Protein 8H1E (pdb70)

Organism: Aquifex aeolicus (strain VF5) (NCBI:txid224324)

Solvent-accessible surface area: 6418 Å² total; per-residue (Å²): 55,100,100,108,65,80,57,106,22,34,72,116,66,27,60,0,32,0,44,3,48,89,66,20,16,38,0,28,0,34,18,0,22,2,26,13,23,62,38,142,79,148,65,65,108,68,0,41,176,98,6,13,114,60,48,92,136,18,69,137,84,65,8,121,74,6,0,136,36,6,83,114,19,160,43,31,102,50,2,31,100,45,82,92,0,44,140,91,44,43,9,43,76,84,79,100,179,105,70,158,151,134

Structure (mmCIF, N/CA/C/O backbone):
data_8H1E
#
_entry.id   8H1E
#
_cell.length_a   35.631
_cell.length_b   35.631
_cell.length_c   167.819
_cell.angle_alpha   90.000
_cell.angle_beta   90.000
_cell.angle_gamma   90.000
#
_symmetry.space_group_name_H-M   'P 43 21 2'
#
loop_
_entity.id
_entity.type
_entity.pdbx_description
1 polymer 'DNA mismatch repair protein MutL'
2 non-polymer DI(HYDROXYETHYL)ETHER
3 non-polymer 'MANGANESE (II) ION'
4 water water
#
loop_
_atom_site.group_PDB
_atom_site.id
_atom_site.type_symbol
_atom_site.label_atom_id
_atom_site.label_alt_id
_atom_site.label_comp_id
_atom_site.label_asym_id
_atom_site.label_entity_id
_atom_site.label_seq_id
_atom_site.pdbx_PDB_ins_code
_atom_site.Cartn_x
_atom_site.Cartn_y
_atom_site.Cartn_z
_atom_site.occupancy
_atom_site.B_iso_or_equiv
_atom_site.auth_seq_id
_atom_site.auth_comp_id
_atom_site.auth_asym_id
_atom_site.auth_atom_id
_atom_site.pdbx_PDB_model_num
ATOM 1 N N . MET A 1 1 ? -3.33100 -24.64400 5.00000 1.000 29.99682 0 MET A N 1
ATOM 2 C CA . MET A 1 1 ? -2.62500 -23.83100 4.02700 1.000 27.52313 0 MET A CA 1
ATOM 3 C C . MET A 1 1 ? -1.30800 -24.39200 3.53000 1.000 23.60115 0 MET A C 1
ATOM 4 O O . MET A 1 1 ? -0.46800 -24.83200 4.31200 1.000 27.39887 0 MET A O 1
ATOM 9 N N . LYS A 1 2 ? -1.13200 -24.28900 2.21100 1.000 24.10663 325 LYS A N 1
ATOM 10 C CA . LYS A 1 2 ? 0.14000 -24.60100 1.58300 1.000 23.58867 325 LYS A CA 1
ATOM 11 C C . LYS A 1 2 ? 1.20100 -23.58000 2.00000 1.000 25.36646 325 LYS A C 1
ATOM 12 O O . LYS A 1 2 ? 0.87900 -22.46400 2.43000 1.000 26.21230 325 LYS A O 1
ATOM 18 N N . PRO A 1 3 ? 2.48100 -23.95400 1.89600 1.000 26.47575 326 PRO A N 1
ATOM 19 C CA . PRO A 1 3 ? 3.55800 -23.02700 2.28500 1.000 26.96266 326 PRO A CA 1
ATOM 20 C C . PRO A 1 3 ? 3.61500 -21.76400 1.44700 1.000 27.61288 326 PRO A C 1
ATOM 21 O O . PRO A 1 3 ? 4.12300 -20.74200 1.92300 1.000 31.33225 326 PRO A O 1
ATOM 25 N N . THR A 1 4 ? 3.16100 -21.80800 0.20200 1.000 27.60444 327 THR A N 1
ATOM 26 C CA . THR A 1 4 ? 3.14000 -20.63100 -0.65000 1.000 25.99716 327 THR A CA 1
ATOM 27 C C . THR A 1 4 ? 1.75300 -20.01400 -0.55300 1.000 25.52802 327 THR A C 1
ATOM 28 O O . THR A 1 4 ? 0.75100 -20.66500 -0.87100 1.000 27.48325 327 THR A O 1
ATOM 32 N N . TYR A 1 5 ? 1.69300 -18.77300 -0.08700 1.000 26.65471 328 TYR A N 1
ATOM 33 C CA . TYR A 1 5 ? 0.40900 -18.12400 0.12700 1.000 24.27301 328 TYR A CA 1
ATOM 34 C C . TYR A 1 5 ? 0.55800 -16.63000 -0.10400 1.000 24.36970 328 TYR A C 1
ATOM 35 O O . TYR A 1 5 ? 1.67100 -16.10300 -0.17100 1.000 25.92703 328 TYR A O 1
ATOM 44 N N . GLU A 1 6 ? -0.57900 -15.94500 -0.21500 1.000 20.17249 329 GLU A N 1
ATOM 45 C CA . GLU A 1 6 ? -0.60100 -14.50500 -0.43700 1.000 21.67706 329 GLU A CA 1
ATOM 46 C C . GLU A 1 6 ? -1.54100 -13.88900 0.58500 1.000 21.29823 329 GLU A C 1
ATOM 47 O O . GLU A 1 6 ? -2.72600 -14.24100 0.63000 1.000 21.88903 329 GLU A O 1
ATOM 53 N N . ILE A 1 7 ? -1.02900 -12.95300 1.37700 1.000 21.64304 330 ILE A N 1
ATOM 54 C CA . ILE A 1 7 ? -1.85700 -12.21300 2.32500 1.000 21.53376 330 ILE A CA 1
ATOM 55 C C . ILE A 1 7 ? -2.50000 -11.05000 1.58600 1.000 21.75955 330 ILE A C 1
ATOM 56 O O . ILE A 1 7 ? -1.80400 -10.22100 0.98800 1.000 23.08941 330 ILE A O 1
ATOM 61 N N . LEU A 1 8 ? -3.82700 -10.99000 1.62500 1.000 19.96055 331 LEU A N 1
ATOM 62 C CA . LEU A 1 8 ? -4.57000 -9.94900 0.92800 1.000 22.44137 331 LEU A CA 1
ATOM 63 C C . LEU A 1 8 ? -4.88300 -8.74200 1.81200 1.000 23.61479 331 LEU A C 1
ATOM 64 O O . LEU A 1 8 ? -5.08900 -7.64400 1.28600 1.000 29.18675 331 LEU A O 1
ATOM 69 N N . GLY A 1 9 ? -4.89100 -8.90100 3.13200 1.000 21.50553 332 GLY A N 1
ATOM 70 C CA . GLY A 1 9 ? -5.00200 -7.80100 4.06400 1.000 20.32806 332 GLY A CA 1
ATOM 71 C C . GLY A 1 9 ? -6.05300 -8.07800 5.10600 1.000 19.84701 332 GLY A C 1
ATOM 72 O O . GLY A 1 9 ? -6.52300 -9.20700 5.27200 1.000 22.72093 332 GLY A O 1
ATOM 73 N N . GLN A 1 10 ? -6.42500 -7.03200 5.82800 1.000 20.02981 333 GLN A N 1
ATOM 74 C CA . GLN A 1 10 ? -7.43700 -7.10500 6.86800 1.000 21.12608 333 GLN A CA 1
ATOM 75 C C . GLN A 1 10 ? -8.79200 -6.67700 6.30200 1.000 21.45640 333 GLN A C 1
ATOM 76 O O . GLN A 1 10 ? -8.86100 -5.83200 5.40300 1.000 25.59681 333 GLN A O 1
ATOM 82 N N . MET A 1 11 ? -9.85900 -7.29300 6.80800 1.000 18.59266 334 MET A N 1
ATOM 83 C CA . MET A 1 11 ? -11.23700 -6.92100 6.51300 1.000 19.33714 334 MET A CA 1
ATOM 84 C C . MET A 1 11 ? -11.95400 -6.61100 7.81700 1.000 19.53426 334 MET A C 1
ATOM 85 O O . MET A 1 11 ? -11.92200 -7.43000 8.74900 1.000 18.94865 334 MET A O 1
ATOM 90 N N . ASP A 1 12 ? -12.61300 -5.44800 7.87700 1.000 17.89416 335 ASP A N 1
ATOM 91 C CA . ASP A 1 12 ? -13.43800 -5.04200 9.01300 1.000 18.57133 335 ASP A CA 1
ATOM 92 C C . ASP A 1 12 ? -12.63700 -5.00200 10.31400 1.000 19.14459 335 ASP A C 1
ATOM 93 O O . ASP A 1 12 ? -13.21900 -5.0910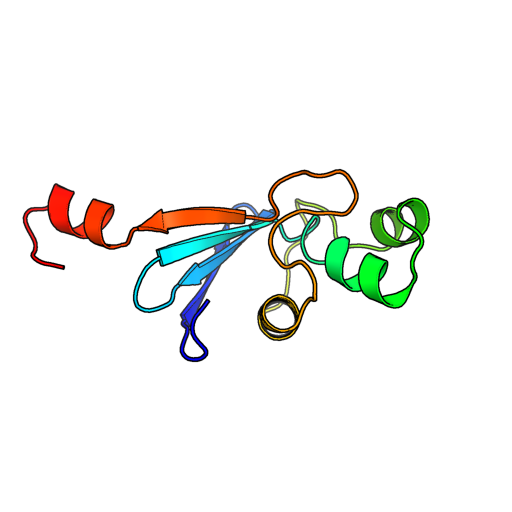0 11.40200 1.000 19.08622 335 ASP A O 1
ATOM 98 N N . GLU A 1 13 ? -11.30400 -4.88300 10.22000 1.000 17.28249 336 GLU A N 1
ATOM 99 C CA . GLU A 1 13 ? -10.42400 -4.95000 11.38300 1.000 18.44031 336 GLU A CA 1
ATOM 100 C C . GLU A 1 13 ? -10.70400 -6.18300 12.23300 1.000 18.55371 336 GLU A C 1
ATOM 101 O O . GLU A 1 13 ? -10.54600 -6.14500 13.45800 1.000 20.34494 336 GLU A O 1
ATOM 107 N N . THR A 1 14 ? -11.07700 -7.29100 11.57000 1.000 17.99292 337 THR A N 1
ATOM 108 C CA . THR A 1 14 ? -11.55500 -8.48700 12.25400 1.000 17.44442 337 THR A CA 1
ATOM 109 C C . THR A 1 14 ? -10.95400 -9.74800 11.64800 1.000 17.42209 337 THR A C 1
ATOM 110 O O . THR A 1 14 ? -10.57700 -10.66800 12.38300 1.000 18.45429 337 THR A O 1
ATOM 114 N N . PHE A 1 15 ? -10.86700 -9.79800 10.31700 1.000 17.72733 338 PHE A N 1
ATOM 115 C CA . PHE A 1 15 ? -10.37100 -10.96800 9.60300 1.000 17.60325 338 PHE A CA 1
ATOM 116 C C . PHE A 1 15 ? -9.09600 -10.63300 8.84800 1.000 18.21978 338 PHE A C 1
ATOM 117 O O . PHE A 1 15 ? -8.95500 -9.52900 8.32400 1.000 18.56424 338 PHE A O 1
ATOM 125 N N . ILE A 1 16 ? -8.18700 -11.59600 8.78200 1.000 16.47421 339 ILE A N 1
ATOM 126 C CA . ILE A 1 16 ? -7.05600 -11.54800 7.86900 1.000 17.86586 339 ILE A CA 1
ATOM 127 C C . ILE A 1 16 ? -7.40500 -12.41900 6.67400 1.000 16.88741 339 ILE A C 1
ATOM 128 O O . ILE A 1 16 ? -7.75100 -13.60000 6.82800 1.000 17.51608 339 ILE A O 1
ATOM 133 N N . LEU A 1 17 ? -7.35200 -11.83600 5.48600 1.000 16.60785 340 LEU A N 1
ATOM 134 C CA . LEU A 1 17 ? -7.59300 -12.58700 4.26100 1.000 17.81071 340 LEU A CA 1
ATOM 135 C C . LEU A 1 17 ? -6.26100 -13.08900 3.73200 1.000 18.21690 340 LEU A C 1
ATOM 136 O O . LEU A 1 17 ? -5.32900 -12.30000 3.52300 1.000 19.37817 340 LEU A O 1
ATOM 141 N N . VAL A 1 18 ? -6.16000 -14.39600 3.53500 1.000 18.37502 341 VAL A N 1
ATOM 142 C CA . VAL A 1 18 ? -4.94500 -15.00200 3.01100 1.000 16.82719 341 VAL A CA 1
ATOM 143 C C . VAL A 1 18 ? -5.35800 -16.18200 2.14500 1.000 18.14193 341 VAL A C 1
ATOM 144 O O . VAL A 1 18 ? -6.28200 -16.91700 2.49600 1.000 18.77779 341 VAL A O 1
ATOM 148 N N . LYS A 1 19 ? -4.69800 -16.36600 1.00200 1.000 18.91017 342 LYS A N 1
ATOM 149 C CA . LYS A 1 19 ? -5.06500 -17.44600 0.09200 1.000 18.52959 342 LYS A CA 1
ATOM 150 C C . LYS A 1 19 ? -3.84100 -18.26800 -0.25600 1.000 20.11036 342 LYS A C 1
ATOM 151 O O . LYS A 1 19 ? -2.71300 -17.76600 -0.25100 1.000 22.07180 342 LYS A O 1
ATOM 157 N N . ASP A 1 20 ? -4.08000 -19.53300 -0.57700 1.000 18.47183 343 ASP A N 1
ATOM 158 C CA . ASP A 1 20 ? -3.11000 -20.32700 -1.30800 1.000 21.56241 343 ASP A CA 1
ATOM 159 C C . ASP A 1 20 ? -3.70000 -20.65800 -2.68600 1.000 21.61099 343 ASP A C 1
ATOM 160 O O . ASP A 1 20 ? -4.60300 -19.96000 -3.16700 1.000 20.84694 343 ASP A O 1
ATOM 165 N N . SER A 1 21 ? -3.22500 -21.74000 -3.30400 1.000 20.47853 344 SER A N 1
ATOM 166 C CA . SER A 1 21 ? -3.73100 -22.09400 -4.62100 1.000 20.85696 344 SER A CA 1
ATOM 167 C C . SER A 1 21 ? -5.10200 -22.75900 -4.56700 1.000 20.19152 344 SER A C 1
ATOM 168 O O . SER A 1 21 ? -5.70900 -22.97000 -5.62700 1.000 20.09250 344 SER A O 1
ATOM 171 N N . GLU A 1 22 ? -5.60700 -23.09100 -3.37800 1.000 19.82096 345 GLU A N 1
ATOM 172 C CA . GLU A 1 22 ? -6.84400 -23.84900 -3.25700 1.000 17.55859 345 GLU A CA 1
ATOM 173 C C . GLU A 1 22 ? -7.97900 -23.07300 -2.63200 1.000 20.44858 345 GLU A C 1
ATOM 174 O O . GLU A 1 22 ? -9.11300 -23.20000 -3.09500 1.000 19.86437 345 GLU A O 1
ATOM 180 N N . TYR A 1 23 ? -7.69700 -22.28600 -1.58200 1.000 17.72507 346 TYR A N 1
ATOM 181 C CA . TYR A 1 23 ? -8.74600 -21.62500 -0.82200 1.000 18.07620 346 TYR A CA 1
ATOM 182 C C . TYR A 1 23 ? -8.35400 -20.19000 -0.51700 1.000 19.52403 346 TYR A C 1
ATOM 183 O O . TYR A 1 23 ? -7.17300 -19.85100 -0.42500 1.000 18.45606 346 TYR A O 1
ATOM 192 N N . LEU A 1 24 ? -9.37000 -19.35200 -0.34300 1.000 18.27063 347 LEU A N 1
ATOM 193 C CA . LEU A 1 24 ? -9.23200 -18.07000 0.32400 1.000 18.45834 347 LEU A CA 1
ATOM 194 C C . LEU A 1 24 ? -9.73900 -18.22300 1.74400 1.000 19.61787 347 LEU A C 1
ATOM 195 O O . LEU A 1 24 ? -10.88700 -18.63100 1.95500 1.000 18.80221 347 LEU A O 1
ATOM 200 N N . TYR A 1 25 ? -8.88900 -17.88500 2.70100 1.000 19.28681 348 TYR A N 1
ATOM 201 C CA . TYR A 1 25 ? -9.19600 -18.01900 4.11400 1.000 18.09757 348 TYR A CA 1
ATOM 202 C C . TYR A 1 25 ? -9.47400 -16.65000 4.71400 1.000 17.81891 348 TYR A C 1
ATOM 203 O O . TYR A 1 25 ? -8.80400 -15.67400 4.37300 1.000 18.31735 348 TYR A O 1
ATOM 212 N N . PHE A 1 26 ? -10.45900 -16.59000 5.61600 1.000 18.51141 349 PHE A N 1
ATOM 213 C CA . PHE A 1 26 ? -10.79700 -15.39800 6.39600 1.000 16.35937 349 PHE A CA 1
ATOM 214 C C . PHE A 1 26 ? -10.51700 -15.78600 7.83400 1.000 17.25343 349 PHE A C 1
ATOM 215 O O . PHE A 1 26 ? -11.30400 -16.52600 8.43200 1.000 18.30787 349 PHE A O 1
ATOM 223 N N . VAL A 1 27 ? -9.39400 -15.31600 8.36600 1.000 16.59201 350 VAL A N 1
ATOM 224 C CA . VAL A 1 27 ? -8.87000 -15.79000 9.64200 1.000 17.48851 350 VAL A CA 1
ATOM 225 C C . VAL A 1 27 ? -9.24800 -14.77600 10.71400 1.000 16.60362 350 VAL A C 1
ATOM 226 O O . VAL A 1 27 ? -8.87400 -13.60000 10.62500 1.000 18.51367 350 VAL A O 1
ATOM 230 N N . ASP A 1 28 ? -9.98800 -15.21900 11.73100 1.000 18.29013 351 ASP A N 1
ATOM 231 C CA . ASP A 1 28 ? -10.38100 -14.34000 12.83400 1.000 16.76421 351 ASP A CA 1
ATOM 232 C C . ASP A 1 28 ? -9.14200 -13.98400 13.64300 1.000 17.06063 351 ASP A C 1
ATOM 233 O O . ASP A 1 28 ? -8.52400 -14.86300 14.24600 1.000 17.16604 351 ASP A O 1
ATOM 238 N N . GLN A 1 29 ? -8.79700 -12.69400 13.70000 1.000 17.52098 352 GLN A N 1
ATOM 239 C CA . GLN A 1 29 ? -7.53700 -12.31200 14.33800 1.000 17.83009 352 GLN A CA 1
ATOM 240 C C . GLN A 1 29 ? -7.54500 -12.59100 15.83500 1.000 17.92418 352 GLN A C 1
ATOM 241 O O . GLN A 1 29 ? -6.50600 -12.93800 16.40100 1.000 19.32263 352 GLN A O 1
ATOM 247 N N . HIS A 1 30 ? -8.70200 -12.44700 16.49600 1.000 17.43580 353 HIS A N 1
ATOM 248 C CA . HIS A 1 30 ? -8.75600 -12.74900 17.92600 1.000 18.48776 353 HIS A CA 1
ATOM 249 C C . HIS A 1 30 ? -8.60000 -14.24300 18.16900 1.000 17.91281 353 HIS A C 1
ATOM 250 O O . HIS A 1 30 ? -7.80100 -14.66800 19.01900 1.000 18.66846 353 HIS A O 1
ATOM 257 N N . LEU A 1 31 ? -9.37300 -15.05800 17.44400 1.000 18.96695 354 LEU A N 1
ATOM 258 C CA . LEU A 1 31 ? -9.31000 -16.50100 17.65500 1.000 19.64708 354 LEU A CA 1
ATOM 259 C C . LEU A 1 31 ? -7.93000 -17.06300 17.32200 1.000 19.54008 354 LEU A C 1
ATOM 260 O O . LEU A 1 31 ? -7.44300 -17.97100 18.01100 1.000 18.13928 354 LEU A O 1
ATOM 265 N N . LEU A 1 32 ? -7.26900 -16.52300 16.29300 1.000 19.67935 355 LEU A N 1
ATOM 266 C CA . LEU A 1 32 ? -5.92500 -16.97800 15.96300 1.000 18.71098 355 LEU A CA 1
ATOM 267 C C . LEU A 1 32 ? -4.93600 -16.64400 17.06900 1.000 20.29295 355 LEU A C 1
ATOM 268 O O . LEU A 1 32 ? -4.20000 -17.52400 17.54300 1.000 18.89994 355 LEU A O 1
ATOM 273 N N . GLU A 1 33 ? -4.89800 -15.38200 17.50400 1.000 19.47253 356 GLU A N 1
ATOM 274 C CA A GLU A 1 33 ? -3.95600 -15.05800 18.56200 0.595 19.80976 356 GLU A CA 1
ATOM 275 C CA B GLU A 1 33 ? -3.98500 -15.01200 18.57900 0.405 20.22795 356 GLU A CA 1
ATOM 276 C C . GLU A 1 33 ? -4.29600 -15.77700 19.85800 1.000 18.78730 356 GLU A C 1
ATOM 277 O O . GLU A 1 33 ? -3.38400 -16.16600 20.59300 1.000 19.69017 356 GLU A O 1
ATOM 288 N N . GLU A 1 34 ? -5.58500 -16.00000 20.13700 1.000 18.38609 357 GLU A N 1
ATOM 289 C CA . GLU A 1 34 ? -5.95400 -16.77300 21.32100 1.000 18.37804 357 GLU A CA 1
ATOM 290 C C . GLU A 1 34 ? -5.41400 -18.18600 21.23300 1.000 17.73933 357 GLU A C 1
ATOM 291 O O . GLU A 1 34 ? -4.92600 -18.74300 22.22200 1.000 18.65620 357 GLU A O 1
ATOM 297 N N . ARG A 1 35 ? -5.47500 -18.77700 20.04300 1.000 17.91768 358 ARG A N 1
ATOM 298 C CA . ARG A 1 35 ? -4.92000 -20.11600 19.84500 1.000 19.45655 358 ARG A CA 1
ATOM 299 C C . ARG A 1 35 ? -3.39900 -20.11600 20.00100 1.000 19.46533 358 ARG A C 1
ATOM 300 O O . ARG A 1 35 ? -2.83600 -20.99900 20.66600 1.000 20.16543 358 ARG A O 1
ATOM 308 N N . ILE A 1 36 ? -2.72200 -19.11500 19.42700 1.000 19.53070 359 ILE A N 1
ATOM 309 C CA . ILE A 1 36 ? -1.27000 -18.98900 19.58800 1.000 20.07269 359 ILE A CA 1
ATOM 310 C C . ILE A 1 36 ? -0.90600 -18.90500 21.06500 1.000 19.11587 359 ILE A C 1
ATOM 311 O O . ILE A 1 36 ? -0.06200 -19.65600 21.57100 1.000 22.00617 359 ILE A O 1
ATOM 316 N N . ASN A 1 37 ? -1.57500 -18.01100 21.78800 1.000 19.57654 360 ASN A N 1
ATOM 317 C CA . ASN A 1 37 ? -1.29200 -17.84400 23.20700 1.000 19.53452 360 ASN A CA 1
ATOM 318 C C . ASN A 1 37 ? -1.68400 -19.07200 24.01600 1.000 21.12160 360 ASN A C 1
ATOM 319 O O . ASN A 1 37 ? -1.00100 -19.42000 24.98800 1.000 22.36968 360 ASN A O 1
ATOM 324 N N . TYR A 1 38 ? -2.76200 -19.74800 23.62600 1.000 20.56004 361 TYR A N 1
ATOM 325 C CA . TYR A 1 38 ? -3.20200 -20.91600 24.37700 1.000 21.88807 361 TYR A CA 1
ATOM 326 C C . TYR A 1 38 ? -2.22200 -22.07400 24.23300 1.000 20.85613 361 TYR A C 1
ATOM 327 O O . TYR A 1 38 ? -1.95400 -22.78800 25.20800 1.000 23.01537 361 TYR A O 1
ATOM 336 N N . GLU A 1 39 ? -1.67300 -22.28100 23.03300 1.000 21.44170 362 GLU A N 1
ATOM 337 C CA . GLU A 1 39 ? -0.71000 -23.36200 22.86200 1.000 22.22591 362 GLU A CA 1
ATOM 338 C C . GLU A 1 39 ? 0.57900 -23.08100 23.63400 1.000 23.05260 362 GLU A C 1
ATOM 339 O O . GLU A 1 39 ? 1.24400 -24.01900 24.09200 1.000 24.28408 362 GLU A O 1
ATOM 345 N N . LYS A 1 40 ? 0.91700 -21.80400 23.83900 1.000 20.27204 363 LYS A N 1
ATOM 346 C CA . LYS A 1 40 ? 2.10600 -21.48200 24.61700 1.000 23.12188 363 LYS A CA 1
ATOM 347 C C . LYS A 1 40 ? 1.80600 -21.53700 26.10800 1.000 24.17820 363 LYS A C 1
ATOM 348 O O . LYS A 1 40 ? 2.55600 -22.14300 26.88100 1.000 26.74741 363 LYS A O 1
ATOM 354 N N . LEU A 1 41 ? 0.70500 -20.92500 26.52500 1.000 24.65609 364 LEU A N 1
ATOM 355 C CA . LEU A 1 41 ? 0.44400 -20.73200 27.94400 1.000 25.39067 364 LEU A CA 1
ATOM 356 C C . LEU A 1 41 ? -0.35800 -21.85900 28.58000 1.000 26.12416 364 LEU A C 1
ATOM 357 O O . LEU A 1 41 ? -0.27000 -22.04600 29.80100 1.000 27.46106 364 LEU A O 1
ATOM 362 N N . LYS A 1 42 ? -1.12900 -22.60700 27.78800 1.000 25.48588 365 LYS A N 1
ATOM 363 C CA . LYS A 1 42 ? -1.99400 -23.67700 28.29900 1.000 22.00641 365 LYS A CA 1
ATOM 364 C C . LYS A 1 42 ? -3.04200 -23.17500 29.29000 1.000 25.39241 365 LYS A C 1
ATOM 365 O O . LYS A 1 42 ? -3.44100 -23.89800 30.20300 1.000 29.53630 365 LYS A O 1
ATOM 371 N N . ASP A 1 43 ? -3.50500 -21.94100 29.10500 1.000 26.30778 366 ASP A N 1
ATOM 372 C CA . ASP A 1 43 ? -4.49700 -21.31500 29.97700 1.000 25.99561 366 ASP A CA 1
ATOM 373 C C . ASP A 1 43 ? -5.44300 -20.54300 29.07100 1.000 25.49156 366 ASP A C 1
ATOM 374 O O . ASP A 1 43 ? -5.05300 -19.52000 28.50400 1.000 23.33178 366 ASP A O 1
ATOM 379 N N . GLU A 1 44 ? -6.67900 -21.02700 28.92600 1.000 22.92395 367 GLU A N 1
ATOM 380 C CA . GLU A 1 44 ? -7.57300 -20.42300 27.93900 1.000 24.15669 367 GLU A CA 1
ATOM 381 C C . GLU A 1 44 ? -8.06700 -19.04400 28.36700 1.000 24.30860 367 GLU A C 1
ATOM 382 O O . GLU A 1 44 ? -8.28300 -18.17600 27.51400 1.000 25.37382 367 GLU A O 1
ATOM 388 N N . ASN A 1 45 ? -8.23100 -18.80900 29.67100 1.000 26.26593 368 ASN A N 1
ATOM 389 C CA . ASN A 1 45 ? -8.67600 -17.49700 30.12900 1.000 24.05001 368 ASN A CA 1
ATOM 390 C C . ASN A 1 45 ? -7.59000 -16.45800 29.90800 1.000 21.95544 368 ASN A C 1
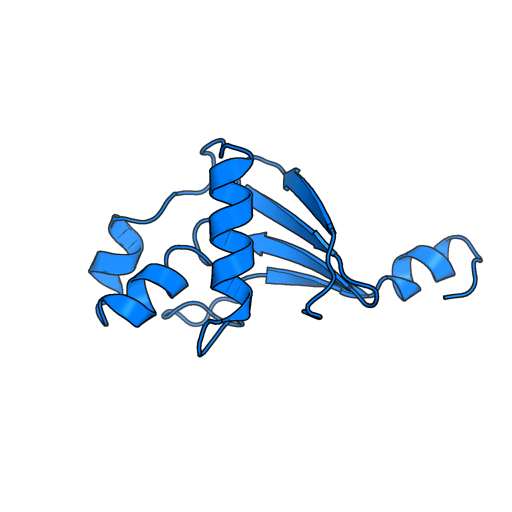ATOM 391 O O . ASN A 1 45 ? -7.86300 -15.34000 29.45400 1.000 20.95046 368 ASN A O 1
ATOM 396 N N . LEU A 1 46 ? -6.34600 -16.81600 30.22800 1.000 21.84970 369 LEU A N 1
ATOM 397 C CA . LEU A 1 46 ? -5.23800 -15.88900 30.05200 1.000 21.76504 369 LEU A CA 1
ATOM 398 C C . LEU A 1 46 ? -4.98500 -15.64700 28.57400 1.000 20.63643 369 LEU A C 1
ATOM 399 O O . LEU A 1 46 ? -4.77400 -14.50600 28.14200 1.000 19.78614 369 LEU A O 1
ATOM 404 N N . ALA A 1 47 ? -5.01300 -16.72100 27.78000 1.000 20.65708 370 ALA A N 1
ATOM 405 C CA . ALA A 1 47 ? -4.81300 -16.56900 26.34300 1.000 21.00730 370 ALA A CA 1
ATOM 406 C C . ALA A 1 47 ? -5.84800 -15.63200 25.73900 1.000 20.79471 370 ALA A C 1
ATOM 407 O O . ALA A 1 47 ? -5.51900 -14.78100 24.90600 1.000 20.48299 370 ALA A O 1
ATOM 409 N N . CYS A 1 48 ? -7.10300 -15.75400 26.16700 1.000 21.24321 371 CYS A N 1
ATOM 410 C CA . CYS A 1 48 ? -8.15100 -14.90300 25.62300 1.000 19.29195 371 CYS A CA 1
ATOM 411 C C . CYS A 1 48 ? -7.90400 -13.44300 25.99100 1.000 18.20252 371 CYS A C 1
ATOM 412 O O . CYS A 1 48 ? -7.92900 -12.56700 25.12400 1.000 20.69329 371 CYS A O 1
ATOM 415 N N . ARG A 1 49 ? -7.62800 -13.16300 27.27900 1.000 18.97858 372 ARG A N 1
ATOM 416 C CA . ARG A 1 49 ? -7.63500 -11.78100 27.75500 1.000 18.64638 372 ARG A CA 1
ATOM 417 C C . ARG A 1 49 ? -6.45200 -10.97000 27.22800 1.000 18.04747 372 ARG A C 1
ATOM 418 O O . ARG A 1 49 ? -6.53700 -9.73400 27.14500 1.000 20.47287 372 ARG A O 1
ATOM 426 N N . ILE A 1 50 ? -5.35100 -11.63400 26.87000 1.000 19.07157 373 ILE A N 1
ATOM 427 C CA . ILE A 1 50 ? -4.18500 -10.91500 26.36900 1.000 17.90716 373 ILE A CA 1
ATOM 428 C C . ILE A 1 50 ? -4.19100 -10.76300 24.85500 1.000 19.45315 373 ILE A C 1
ATOM 429 O O . ILE A 1 50 ? -3.38100 -9.99600 24.31200 1.000 20.93271 373 ILE A O 1
ATOM 434 N N . SER A 1 51 ? -5.06600 -11.46900 24.15200 1.000 17.77623 374 SER A N 1
ATOM 435 C CA . SER A 1 51 ? -5.03900 -11.46200 22.69800 1.000 19.72513 374 SER A CA 1
ATOM 436 C C . SER A 1 51 ? -5.71000 -10.22000 22.12100 1.000 21.43968 374 SER A C 1
ATOM 437 O O . SER A 1 51 ? -6.50500 -9.53800 22.77800 1.000 20.18592 374 SER A O 1
ATOM 44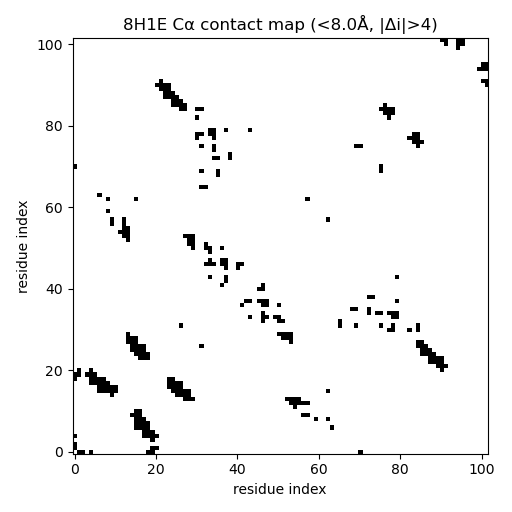0 N N . VAL A 1 52 ? -5.33300 -9.92300 20.87600 1.000 20.33666 375 VAL A N 1
ATOM 441 C CA . VAL A 1 52 ? -5.96300 -8.83600 20.15000 1.000 22.40924 375 VAL A CA 1
ATOM 442 C C . VAL A 1 52 ? -7.46100 -9.09800 20.05100 1.000 21.66164 375 VAL A C 1
ATOM 443 O O . VAL A 1 52 ? -7.92600 -10.24500 20.03400 1.000 20.04394 375 VAL A O 1
ATOM 447 N N . LYS A 1 53 ? -8.23000 -8.02800 20.00200 1.000 20.77298 376 LYS A N 1
ATOM 448 C CA . LYS A 1 53 ? -9.66700 -8.12500 19.82400 1.000 20.99657 376 LYS A CA 1
ATOM 449 C C . LYS A 1 53 ? -10.06300 -7.71800 18.41400 1.000 20.20398 376 LYS A C 1
ATOM 450 O O . LYS A 1 53 ? -9.31500 -7.04300 17.70100 1.000 21.56432 376 LYS A O 1
ATOM 456 N N . ALA A 1 54 ? -11.25300 -8.15100 18.01400 1.000 20.01806 377 ALA A N 1
ATOM 457 C CA . ALA A 1 54 ? -11.83600 -7.63100 16.78800 1.000 20.28638 377 ALA A CA 1
ATOM 458 C C . ALA A 1 54 ? -11.98100 -6.12000 16.90400 1.000 21.83401 377 ALA A C 1
ATOM 459 O O . ALA A 1 54 ? -12.24500 -5.58400 17.98200 1.000 23.84191 377 ALA A O 1
ATOM 461 N N . GLY A 1 55 ? -11.79500 -5.42900 15.78400 1.000 20.66215 378 GLY A N 1
ATOM 462 C CA . GLY A 1 55 ? -11.88000 -3.98700 15.76000 1.000 26.27856 378 GLY A CA 1
ATOM 463 C C . GLY A 1 55 ? -10.56300 -3.26300 15.92500 1.000 26.89593 378 GLY A C 1
ATOM 464 O O . GLY A 1 55 ? -10.54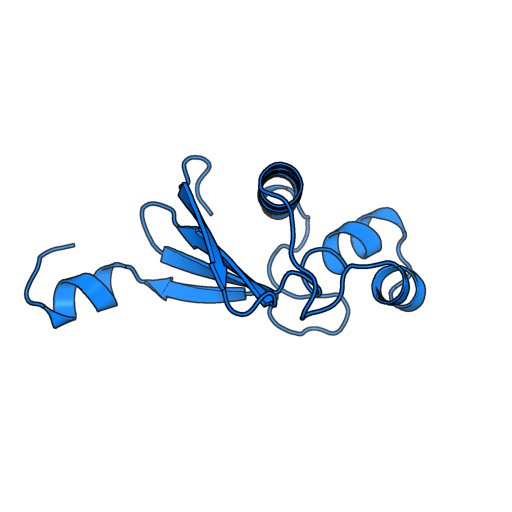200 -2.02900 15.85600 1.000 29.21995 378 GLY A O 1
ATOM 465 N N . GLN A 1 56 ? -9.47000 -3.97400 16.17900 1.000 22.78321 379 GLN A N 1
ATOM 466 C CA . GLN A 1 56 ? -8.15100 -3.35300 16.22000 1.000 25.06853 379 GLN A CA 1
ATOM 467 C C . GLN A 1 56 ? -7.48400 -3.46300 14.85100 1.000 22.80127 379 GLN A C 1
ATOM 468 O O . GLN A 1 56 ? -7.41800 -4.55000 14.26900 1.000 21.66045 379 GLN A O 1
ATOM 474 N N . LYS A 1 57 ? -7.01300 -2.33400 14.32800 1.000 23.43974 380 LYS A N 1
ATOM 475 C CA . LYS A 1 57 ? -6.17900 -2.36800 13.13500 1.000 22.93073 380 LYS A CA 1
ATOM 476 C C . LYS A 1 57 ? -4.86100 -3.05900 13.46300 1.000 23.26082 380 LYS A C 1
ATO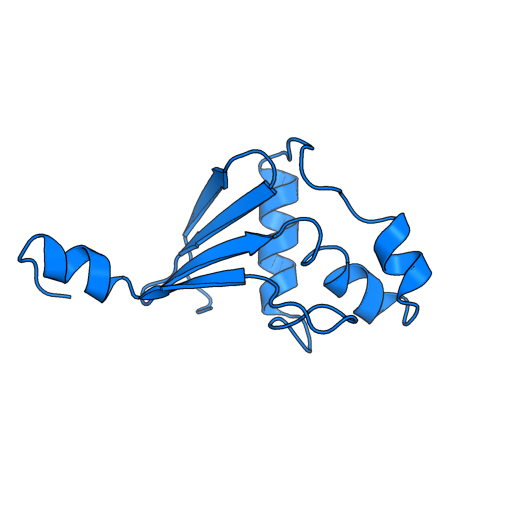M 477 O O . LYS A 1 57 ? -4.30200 -2.87800 14.54800 1.000 25.08414 380 LYS A O 1
ATOM 483 N N . LEU A 1 58 ? -4.37100 -3.86700 12.52500 1.000 20.72846 381 LEU A N 1
ATOM 484 C CA . LEU A 1 58 ? -3.10500 -4.57200 12.67900 1.000 23.02616 381 LEU A CA 1
ATOM 485 C C . LEU A 1 58 ? -2.13000 -4.10300 11.61300 1.000 22.04963 381 LEU A C 1
ATOM 486 O O . LEU A 1 58 ? -2.52900 -3.82700 10.47600 1.000 25.23161 381 LEU A O 1
ATOM 491 N N . SER A 1 59 ? -0.85200 -4.02200 11.97600 1.000 23.13858 382 SER A N 1
ATOM 492 C CA . SER A 1 59 ? 0.14400 -3.63900 10.98900 1.000 21.93786 382 SER A CA 1
ATOM 493 C C . SER A 1 59 ? 0.42800 -4.80200 10.04500 1.000 21.89174 382 SER A C 1
ATOM 494 O O . SER A 1 59 ? 0.12800 -5.96300 10.34100 1.000 21.18926 382 SER A O 1
ATOM 497 N N . GLU A 1 60 ? 1.04100 -4.48300 8.90100 1.000 21.83821 383 GLU A N 1
ATOM 498 C CA . GLU A 1 60 ? 1.38200 -5.53600 7.95000 1.000 21.76238 383 GLU A CA 1
ATOM 499 C C . GLU A 1 60 ? 2.32400 -6.55000 8.57900 1.000 18.20962 383 GLU A C 1
ATOM 500 O O . GLU A 1 60 ? 2.19100 -7.76100 8.35600 1.000 20.56406 383 GLU A O 1
ATOM 506 N N . GLU A 1 61 ? 3.29200 -6.07200 9.36700 1.000 20.22494 384 GLU A N 1
ATOM 507 C CA . GLU A 1 61 ? 4.23700 -6.97000 10.02000 1.000 19.92768 384 GLU A CA 1
ATOM 508 C C . GLU A 1 61 ? 3.53400 -7.87400 11.03200 1.000 20.45148 384 GLU A C 1
ATOM 509 O O . GLU A 1 61 ? 3.81300 -9.07700 11.09600 1.000 19.75168 384 GLU A O 1
ATOM 515 N N . LYS A 1 62 ? 2.62300 -7.31600 11.84100 1.000 20.61467 385 LYS A N 1
ATOM 516 C CA . LYS A 1 62 ? 1.87800 -8.14100 12.79300 1.000 19.82056 385 LYS A CA 1
ATOM 517 C C . LYS A 1 62 ? 1.06000 -9.20300 12.07000 1.000 18.47397 385 LYS A C 1
ATOM 518 O O . LYS A 1 62 ? 1.03400 -10.37200 12.48600 1.000 19.54788 385 LYS A O 1
ATOM 524 N N . ILE A 1 63 ? 0.40800 -8.81500 10.97100 1.000 19.84191 386 ILE A N 1
ATOM 525 C CA . ILE A 1 63 ? -0.36200 -9.76000 10.16900 1.000 19.96216 386 ILE A CA 1
ATOM 526 C C . ILE A 1 63 ? 0.53400 -10.86700 9.63300 1.000 20.93961 386 ILE A C 1
ATOM 527 O O . ILE A 1 63 ? 0.18500 -12.05100 9.69900 1.000 20.13096 386 ILE A O 1
ATOM 532 N N . ARG A 1 64 ? 1.71200 -10.50800 9.11600 1.000 20.89575 387 ARG A N 1
ATOM 533 C CA . ARG A 1 64 ? 2.64300 -11.53400 8.65500 1.000 19.76708 387 ARG A CA 1
ATOM 534 C C . ARG A 1 64 ? 2.99800 -12.49600 9.78200 1.000 19.90596 387 ARG A C 1
ATOM 535 O O . ARG A 1 64 ? 3.05300 -13.71700 9.57300 1.000 20.01648 387 ARG A O 1
ATOM 543 N N . GLU A 1 65 ? 3.29200 -11.96400 10.97500 1.000 19.49487 388 GLU A N 1
ATOM 544 C CA . GLU A 1 65 ? 3.67100 -12.82800 12.08800 1.000 20.65587 388 GLU A CA 1
ATOM 545 C C . GLU A 1 65 ? 2.57100 -13.82200 12.41400 1.000 20.02026 388 GLU A C 1
ATOM 546 O O . GLU A 1 65 ? 2.83100 -15.01500 12.59500 1.000 22.26122 388 GLU A O 1
ATOM 552 N N . LEU A 1 66 ? 1.33700 -13.33900 12.50600 1.000 21.26104 389 LEU A N 1
ATOM 553 C CA . LEU A 1 66 ? 0.22600 -14.19000 12.90100 1.000 21.13387 389 LEU A CA 1
ATOM 554 C C . LEU A 1 66 ? -0.00200 -15.30300 11.89500 1.000 20.07464 389 LEU A C 1
ATOM 555 O O . LEU A 1 66 ? -0.23600 -16.45700 12.27200 1.000 20.61629 389 LEU A O 1
ATOM 560 N N . ILE A 1 67 ? 0.05600 -14.97100 10.60500 1.000 20.08142 390 ILE A N 1
ATOM 561 C CA . ILE A 1 67 ? -0.19400 -15.96500 9.56800 1.000 19.63382 390 ILE A CA 1
ATOM 562 C C . ILE A 1 67 ? 0.94200 -16.97300 9.51300 1.000 20.42591 390 ILE A C 1
ATOM 563 O O . ILE A 1 67 ? 0.71500 -18.17500 9.33000 1.000 20.21188 390 ILE A O 1
ATOM 568 N N . LYS A 1 68 ? 2.18200 -16.51300 9.68000 1.000 19.49653 391 LYS A N 1
ATOM 569 C CA . LYS A 1 68 ? 3.28700 -17.46400 9.73900 1.000 23.61097 391 LYS A CA 1
ATOM 570 C C . LYS A 1 68 ? 3.12300 -18.43200 10.90300 1.000 20.38740 391 LYS A C 1
ATOM 571 O O . LYS A 1 68 ? 3.25400 -19.64900 10.73000 1.000 21.39596 391 LYS A O 1
ATOM 577 N N . THR A 1 69 ? 2.74000 -17.92100 12.07500 1.000 22.16454 392 THR A N 1
ATOM 578 C CA . THR A 1 69 ? 2.58000 -18.79000 13.23900 1.000 21.89752 392 THR A CA 1
ATOM 579 C C . THR A 1 69 ? 1.38700 -19.72800 13.07800 1.000 21.70400 392 THR A C 1
ATOM 580 O O . THR A 1 69 ? 1.46000 -20.90200 13.45700 1.000 22.72562 392 THR A O 1
ATOM 584 N N . TRP A 1 70 ? 0.29000 -19.23000 12.49700 1.000 20.79706 393 TRP A N 1
ATOM 585 C CA . TRP A 1 70 ? -0.90600 -20.04000 12.26200 1.000 22.15768 393 TRP A CA 1
ATOM 586 C C . TRP A 1 70 ? -0.56800 -21.38800 11.62500 1.000 24.33419 393 TRP A C 1
ATOM 587 O O . TRP A 1 70 ? -1.05600 -22.43200 12.06800 1.000 25.30166 393 TRP A O 1
ATOM 598 N N . ARG A 1 71 ? 0.27500 -21.38500 10.58400 1.000 20.60071 394 ARG A N 1
ATOM 599 C CA . ARG A 1 71 ? 0.59100 -22.61300 9.86300 1.000 23.59438 394 ARG A CA 1
ATOM 600 C C . ARG A 1 71 ? 1.32400 -23.63200 10.72200 1.000 25.38657 394 ARG A C 1
ATOM 601 O O . ARG A 1 71 ? 1.34300 -24.81300 10.36700 1.000 26.76216 394 ARG A O 1
ATOM 609 N N . ASN A 1 72 ? 1.94800 -23.21100 11.81800 1.000 23.25132 395 AS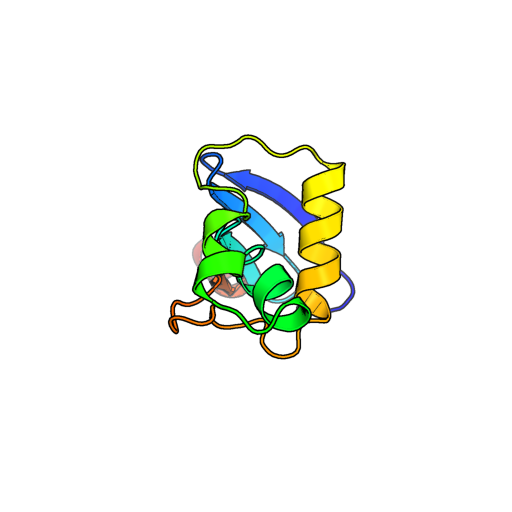N A N 1
ATOM 610 C CA . ASN A 1 72 ? 2.71300 -24.11700 12.66600 1.000 22.85595 395 ASN A CA 1
ATOM 611 C C . ASN A 1 72 ? 1.99300 -24.51300 13.94200 1.000 26.00795 395 ASN A C 1
ATOM 612 O O . ASN A 1 72 ? 2.56400 -25.24000 14.75900 1.000 26.59115 395 ASN A O 1
ATOM 617 N N . LEU A 1 73 ? 0.75500 -24.07000 14.12900 1.000 24.73050 396 LEU A N 1
ATOM 618 C CA . LEU A 1 73 ? 0.01500 -24.44200 15.32200 1.000 26.20466 396 LEU A CA 1
ATOM 619 C C . LEU A 1 73 ? -0.30300 -25.93000 15.30500 1.000 27.12507 396 LEU A C 1
ATOM 620 O O . LEU A 1 73 ? -0.45800 -26.54800 14.24600 1.000 27.35353 396 LEU A O 1
ATOM 625 N N . GLU A 1 74 ? -0.38200 -26.51300 16.50300 1.000 26.00164 397 GLU A N 1
ATOM 626 C CA . GLU A 1 74 ? -0.84300 -27.89100 16.60400 1.000 26.05354 397 GLU A CA 1
ATOM 627 C C . GLU A 1 74 ? -2.29800 -28.01000 16.18800 1.000 23.59255 397 GLU A C 1
ATOM 628 O O . GLU A 1 74 ? -2.69300 -29.02300 15.60200 1.000 25.67344 397 GLU A O 1
ATOM 634 N N . ASN A 1 75 ? -3.10400 -26.99100 16.48300 1.000 26.90496 398 ASN A N 1
ATOM 635 C CA . ASN A 1 75 ? -4.50500 -26.93900 16.07700 1.000 23.17757 398 ASN A CA 1
ATOM 636 C C . ASN A 1 75 ? -4.74900 -25.59000 15.42000 1.000 22.56709 398 ASN A C 1
ATOM 637 O O . ASN A 1 75 ? -5.12000 -24.61700 16.08600 1.000 23.81212 398 ASN A O 1
ATOM 642 N N . PRO A 1 76 ? -4.55800 -25.49300 14.10500 1.000 22.85926 399 PRO A N 1
ATOM 643 C CA . PRO A 1 76 ? -4.88500 -24.25700 13.39200 1.000 21.81610 399 PRO A CA 1
ATOM 644 C C . PRO A 1 76 ? -6.35800 -24.11100 13.04400 1.000 24.10456 399 PRO A C 1
ATOM 645 O O . PRO A 1 76 ? -6.71500 -23.15500 12.35300 1.000 24.28512 399 PRO A O 1
ATOM 649 N N . HIS A 1 77 ? -7.21200 -25.02400 13.50400 1.000 23.00469 400 HIS A N 1
ATOM 650 C CA . HIS A 1 77 ? -8.59900 -25.09600 13.05000 1.000 21.43402 400 HIS A CA 1
ATOM 651 C C . HIS A 1 77 ? -9.60700 -24.48700 14.01600 1.000 21.02393 400 HIS A C 1
ATOM 652 O O . HIS A 1 77 ? -10.53600 -23.81100 13.57800 1.000 23.65357 400 HIS A O 1
ATOM 659 N N . VAL A 1 78 ? -9.47700 -24.73500 15.31700 1.000 21.39483 401 VAL A N 1
ATOM 660 C CA . VAL A 1 78 ? -10.46000 -24.24800 16.27600 1.000 22.91450 401 VAL A CA 1
ATOM 661 C C . VAL A 1 78 ? -9.74100 -23.61700 17.45800 1.000 21.87390 401 VAL A C 1
ATOM 662 O O . VAL A 1 78 ? -8.63600 -24.03100 17.82900 1.000 23.36165 401 VAL A O 1
ATOM 666 N N . CYS A 1 79 ? -10.37600 -22.61600 18.06200 1.000 22.30279 402 CYS A N 1
ATOM 667 C CA . CYS A 1 79 ? -9.79200 -21.98700 19.23900 1.000 21.48381 402 CYS A CA 1
ATOM 668 C C . CYS A 1 79 ? -10.02700 -22.91900 20.42700 1.000 22.53793 402 CYS A C 1
ATOM 669 O O . CYS A 1 79 ? -10.71400 -23.94600 20.30300 1.000 23.57590 402 CYS A O 1
ATOM 672 N N . PRO A 1 80 ? -9.46100 -22.60800 21.61200 1.000 23.53340 403 PRO A N 1
ATOM 673 C CA . PRO A 1 80 ? -9.67900 -23.48800 22.77400 1.000 24.44494 403 PRO A CA 1
ATOM 674 C C . PRO A 1 80 ? -11.13600 -23.67800 23.15800 1.000 25.34218 403 PRO A C 1
ATOM 675 O O . PRO A 1 80 ? -11.46100 -24.66500 23.83100 1.000 28.39307 403 PRO A O 1
ATOM 679 N N . HIS A 1 81 ? -12.01900 -22.75000 22.79800 1.000 25.21328 404 HIS A N 1
ATOM 680 C CA . HIS A 1 81 ? -13.45000 -22.89000 23.04200 1.000 24.21729 404 HIS A CA 1
ATOM 681 C C . HIS A 1 81 ? -14.16800 -23.64000 21.93300 1.000 28.41472 404 HIS A C 1
ATOM 682 O O . HIS A 1 81 ? -15.38200 -23.83600 22.02700 1.000 31.13554 404 HIS A O 1
ATOM 689 N N . GLY A 1 82 ? -13.45700 -24.05000 20.88500 1.000 25.14504 405 GLY A N 1
ATOM 690 C CA . GLY A 1 82 ? -14.04100 -24.83700 19.82400 1.000 26.45603 405 GLY A CA 1
ATOM 691 C C . GLY A 1 82 ? -14.61900 -24.04800 18.67200 1.000 25.42514 405 GLY A C 1
ATOM 692 O O . GLY A 1 82 ? -15.23700 -24.65200 17.78800 1.000 27.54912 405 GLY A O 1
ATOM 693 N N . ARG A 1 83 ? -14.45700 -22.72200 18.64900 1.000 24.29392 406 ARG A N 1
ATOM 694 C CA . ARG A 1 83 ? -14.96600 -21.97300 17.50100 1.000 22.95401 406 ARG A CA 1
ATOM 695 C C . ARG A 1 83 ? -13.99000 -22.09600 16.33200 1.000 20.83221 406 ARG A C 1
ATOM 696 O O . ARG A 1 83 ? -12.77600 -22.01600 16.52900 1.000 20.83319 406 ARG A O 1
ATOM 700 N N . PRO A 1 84 ? -14.48100 -22.29300 15.10800 1.000 21.83698 407 PRO A N 1
ATOM 701 C CA . PRO A 1 84 ? -13.58700 -22.27100 13.93900 1.000 19.42244 407 PRO A CA 1
ATOM 702 C C . PRO A 1 84 ? -12.78500 -20.97700 13.87700 1.000 19.57149 407 PRO A C 1
ATOM 703 O O . PRO A 1 84 ? -13.32800 -19.87800 14.02000 1.000 21.27830 407 PRO A O 1
ATOM 707 N N . ILE A 1 85 ? -11.47600 -21.12400 13.65000 1.000 19.53921 408 ILE A N 1
ATOM 708 C CA . ILE A 1 85 ? -10.58200 -19.97100 13.60500 1.000 19.46298 408 ILE A CA 1
ATOM 709 C C . ILE A 1 85 ? -10.77800 -19.19300 12.32100 1.000 19.28419 408 ILE A C 1
ATOM 710 O O . ILE A 1 85 ? -10.49700 -17.99200 12.26600 1.000 19.16868 408 ILE A O 1
ATOM 715 N N . TYR A 1 86 ? -11.30100 -19.84500 11.28300 1.000 18.61691 409 TYR A N 1
ATOM 716 C CA . TYR A 1 86 ? -11.40600 -19.23100 9.97100 1.000 17.28507 409 TYR A CA 1
ATOM 717 C C . TYR A 1 86 ? -12.65300 -19.72300 9.25300 1.000 18.79972 409 TYR A C 1
ATOM 718 O O . TYR A 1 86 ? -13.21200 -20.77600 9.57100 1.000 20.12697 409 TYR A O 1
ATOM 727 N N . TYR A 1 87 ? -13.06100 -18.92800 8.26800 1.000 17.27579 410 TYR A N 1
ATOM 728 C CA . TYR A 1 87 ? -13.95300 -19.31000 7.18500 1.000 18.90503 410 TYR A CA 1
ATOM 729 C C . TYR A 1 87 ? -13.11800 -19.48600 5.93000 1.000 18.30836 410 TYR A C 1
ATOM 730 O O . TYR A 1 87 ? -12.15200 -18.75000 5.71600 1.000 19.59620 410 TYR A O 1
ATOM 739 N N . LYS A 1 88 ? -13.48200 -20.45600 5.10000 1.000 18.24385 411 LYS A N 1
ATOM 740 C CA . LYS A 1 88 ? -12.75400 -20.68800 3.86300 1.000 22.38435 411 LYS A CA 1
ATOM 741 C C . LYS A 1 88 ? -13.72300 -20.86100 2.71000 1.000 19.73460 411 LYS A C 1
ATOM 742 O O . LYS A 1 88 ? -14.81600 -21.41500 2.87400 1.000 21.61723 411 LYS A O 1
ATOM 748 N N . ILE A 1 89 ? -13.33100 -20.36300 1.54300 1.000 19.76055 412 ILE A N 1
ATOM 749 C CA . ILE A 1 89 ? -14.07800 -20.55300 0.31100 1.000 20.65410 412 ILE A CA 1
ATOM 750 C C . ILE A 1 89 ? -13.14400 -21.18000 -0.71600 1.000 18.52966 412 ILE A C 1
ATOM 751 O O . ILE A 1 89 ? -12.02400 -20.69700 -0.90400 1.000 18.41780 412 ILE A O 1
ATOM 756 N N . PRO A 1 90 ? -13.52800 -22.27800 -1.35400 1.000 18.94723 413 PRO A N 1
ATOM 757 C CA . PRO A 1 90 ? -12.68900 -22.82400 -2.42400 1.000 21.05659 413 PRO A CA 1
ATOM 758 C C . PRO A 1 90 ? -12.61800 -21.82800 -3.57000 1.000 19.30326 413 PRO A C 1
ATOM 759 O O . PRO A 1 90 ? -13.63800 -21.29600 -4.00900 1.000 19.91651 413 PRO A O 1
ATOM 763 N N . LEU A 1 91 ? -11.40200 -21.56700 -4.04600 1.000 18.59727 414 LEU A N 1
ATOM 764 C CA . LEU A 1 91 ? -11.26000 -20.62100 -5.14800 1.000 18.46093 414 LEU A CA 1
ATOM 765 C C . LEU A 1 91 ? -12.07900 -21.04700 -6.36400 1.000 18.53236 414 LEU A C 1
ATOM 766 O O . LEU A 1 91 ? -12.60600 -20.19700 -7.10200 1.000 20.21603 414 LEU A O 1
ATOM 771 N N . ARG A 1 92 ? -12.23000 -22.35900 -6.57600 1.000 18.48988 415 ARG A N 1
ATOM 772 C CA . ARG A 1 92 ? -12.98300 -22.81900 -7.73200 1.000 19.45132 415 ARG A CA 1
ATOM 773 C C . ARG A 1 92 ? -14.42700 -22.33100 -7.70200 1.000 20.00978 415 ARG A C 1
ATOM 774 O O . ARG A 1 92 ? -15.00900 -22.10700 -8.76700 1.000 21.10599 415 ARG A O 1
ATOM 777 N N . GLU A 1 93 ? -15.01500 -22.14300 -6.51200 1.000 19.89251 416 GLU A N 1
ATOM 778 C CA . GLU A 1 93 ? -16.38700 -21.63100 -6.45700 1.000 21.62334 416 GLU A CA 1
ATOM 779 C C . GLU A 1 93 ? -16.47100 -20.22400 -7.03400 1.000 20.14885 416 GLU A C 1
ATOM 780 O O . GLU A 1 93 ? -17.43700 -19.88600 -7.73000 1.000 21.89275 416 GLU A O 1
ATOM 786 N N . ILE A 1 94 ? -15.44400 -19.40400 -6.79000 1.000 20.48732 417 ILE A N 1
ATOM 787 C CA . ILE A 1 94 ? -15.41300 -18.03900 -7.31400 1.000 20.20590 417 ILE A CA 1
ATOM 788 C C . ILE A 1 94 ? -15.19400 -18.05400 -8.82200 1.000 17.61864 417 ILE A C 1
ATOM 789 O O . ILE A 1 94 ? -15.90700 -17.39200 -9.58700 1.000 19.09506 417 ILE A O 1
ATOM 794 N N . TYR A 1 95 ? -14.21000 -18.82300 -9.27200 1.000 16.83778 418 TYR A N 1
ATOM 795 C CA . TYR A 1 95 ? -13.92000 -18.90800 -10.69900 1.000 18.21957 418 TYR A CA 1
ATOM 796 C C . TYR A 1 95 ? -15.09400 -19.50700 -11.47600 1.000 18.43424 418 TYR A C 1
ATOM 797 O O . TYR A 1 95 ? -15.43900 -19.03100 -12.57200 1.000 19.06274 418 TYR A O 1
ATOM 806 N N . GLU A 1 96 ? -15.71500 -20.56600 -10.94000 1.000 19.15140 419 GLU A N 1
ATOM 807 C CA . GLU A 1 96 ? -16.74800 -21.23100 -11.71900 1.000 19.31883 419 GLU A CA 1
ATOM 808 C C . GLU A 1 96 ? -17.97200 -20.34600 -11.87200 1.000 18.08618 419 GLU A C 1
ATOM 809 O O . GLU A 1 96 ? -18.65500 -20.41600 -12.90500 1.000 19.35772 419 GLU A O 1
ATOM 815 N N . LYS A 1 97 ? -18.27400 -19.51900 -10.85900 1.000 18.48886 420 LYS A N 1
ATOM 816 C CA . LYS A 1 97 ? -19.43700 -18.63700 -10.94400 1.000 19.84289 420 LYS A CA 1
ATOM 817 C C . LYS A 1 97 ? -19.36400 -17.70700 -12.14900 1.000 19.70534 420 LYS A C 1
ATOM 818 O O . LYS A 1 97 ? -20.38600 -17.43400 -12.79300 1.000 20.40480 420 LYS A O 1
ATOM 824 N N . VAL A 1 98 ? -18.16900 -17.22000 -12.47100 1.000 20.34065 421 VAL A N 1
ATOM 825 C CA . VAL A 1 98 ? -17.98100 -16.29000 -13.57600 1.000 19.27509 421 VAL A CA 1
ATOM 826 C C . VAL A 1 98 ? -17.60700 -17.03000 -14.86400 1.000 20.91392 421 VAL A C 1
ATOM 827 O O . VAL A 1 98 ? -17.22200 -16.40200 -15.85700 1.000 20.75108 421 VAL A O 1
ATOM 831 N N . GLY A 1 99 ? -17.72900 -18.35800 -14.86700 1.000 19.04844 422 GLY A N 1
ATOM 832 C CA . GLY A 1 99 ? -17.49200 -19.13300 -16.06800 1.000 20.54156 422 GLY A CA 1
ATOM 833 C C . GLY A 1 99 ? -16.04500 -19.43600 -16.37500 1.000 19.07359 422 GLY A C 1
ATOM 834 O O . GLY A 1 99 ? -15.72100 -19.72600 -17.52500 1.000 26.19055 422 GLY A O 1
ATOM 835 N N . ARG A 1 100 ? -15.15600 -19.39800 -15.38200 1.000 18.32354 423 ARG A N 1
ATOM 836 C CA . ARG A 1 100 ? -13.73800 -19.65300 -15.61500 1.000 19.06976 423 ARG A CA 1
ATOM 837 C C . ARG A 1 100 ? -13.33100 -21.01400 -15.05200 1.000 19.05114 423 ARG A C 1
ATOM 838 O O . ARG A 1 100 ? -13.83600 -21.46000 -14.01300 1.000 21.38316 423 ARG A O 1
ATOM 846 N N . ASN A 1 101 ? -12.37800 -21.65200 -15.73600 1.000 18.03509 424 ASN A N 1
ATOM 847 C CA . ASN A 1 101 ? -11.81800 -22.91000 -15.26200 1.000 19.31001 424 ASN A CA 1
ATOM 848 C C . ASN A 1 101 ? -10.90700 -22.67800 -14.06700 1.000 18.74265 424 ASN A C 1
ATOM 849 O O . ASN A 1 101 ? -10.13500 -21.71200 -14.02500 1.000 19.67725 424 ASN A O 1
ATOM 854 N N . TYR A 1 102 ? -10.97800 -23.60100 -13.10700 1.000 18.46062 425 TYR A N 1
ATOM 855 C CA . TYR A 1 102 ? -10.05100 -23.63200 -11.98300 1.000 17.24163 425 TYR A CA 1
ATOM 856 C C . TYR A 1 102 ? -10.09000 -24.98800 -11.30800 1.000 18.58921 425 TYR A C 1
ATOM 857 O O . TYR A 1 102 ? -9.08700 -25.40900 -10.73500 1.000 21.88951 425 TYR A O 1
#

Sequence (102 aa):
MKPTYEILGQMDETFILVKDSEYLYFVDQHLLEEERINYEKLKDENLACRISVKAGQKLSEEKIRELIKTWRNLENPHVCPHGRPIYYKIPLREIYEKVGRNY

Secondary structure (DSSP, 8-state):
--SS-EEEEEETTTEEEEE-SSEEEEEEHHHHHHHHHHHHH--HHHHHHHS--TT----HHHHHHHHHHHTT-S-SSB-TTS-BSEEEEEHHHHHHHTT---

InterPro domains:
  IPR002099 DNA mismatch repair protein MutL/Mlh/PMS [TIGR00585] (3-304)
  IPR013507 DNA mismatch repair protein, S5 domain 2-like [PF01119] (211-304)
  IPR013507 DNA mismatch repair protein, S5 domain 2-like [SM01340] (203-306)
  IPR014721 Small ribosomal subunit protein uS5 domain 2-type fold, subgroup [G3DSA:3.30.230.10] (209-306)
  IPR014762 DNA mismatch repair, conserved site [PS00058] (93-99)
  IPR014790 MutL, C-terminal, dimerisation [PF08676] (331-367)
  IPR020568 Ribosomal protein uS5 domain 2-type superfamily [SSF54211] (196-305)
  IPR020667 DNA mismatch repair protein, MutL [MF_00149] (1-421)
  IPR036890 Histidine kinase/HSP90-like ATPase superfamily [G3DSA:3.30.565.10] (3-208)
  IPR036890 Histidine kinase/HSP90-like ATPase superfamily [SSF55874] (3-200)
  IPR037198 MutL, C-terminal domain superfamily [SSF118116] (326-422)
  IPR038973 DNA mismatch repair protein MutL/Mlh/Pms-like [PTHR10073] (4-305)
  IPR042120 MutL, C-terminal domain, dimerisation subdomain [G3DSA:3.30.1540.20] (324-425)

Neares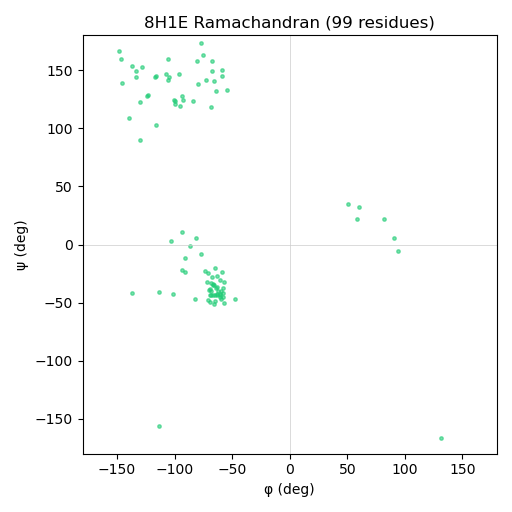t PDB structures (foldseek):
  8h1g-assembly1_A-2  TM=1.010E+00  e=1.241E-20  Aquifex aeolicus VF5
  5z41-assembly1_A-2  TM=9.164E-01  e=2.637E-17  Aquifex aeolicus VF5
  3kdk-assembly1_B  TM=7.907E-01  e=1.615E-05  Bacillus subtilis
  3kdg-assembly1_B  TM=7.462E-01  e=1.167E-05  Ba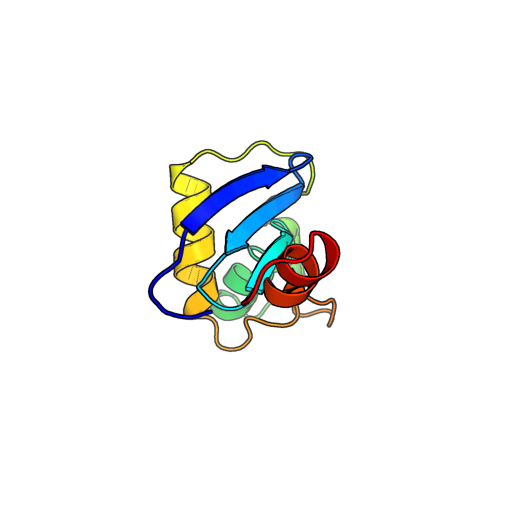cillus subtilis
  3gab-assembly1_A-2  TM=7.496E-01  e=1.785E-04  Bacillus subtilis

Radius of gyration: 14.25 Å; Cα contacts (8 Å, |Δi|>4): 169; chains: 1; bounding box: 24×26×46 Å

Foldseek 3Di:
DDPDKAWPAADQQAFTWMDDLWKTKTFGQQQLQLQVQCVVPVDNVVSNVPGDDRPDHDDPVRSVVSVVVLVVGPPSAAHPVGHGRIDIDTVQVVQVVVPHHD

B-factor: mean 23.47, std 5.41, range [12.5, 47.36]